Protein AF-A0A3C1CGB2-F1 (afdb_monomer_lite)

Radius of gyration: 11.0 Å; chains: 1; bounding box: 23×18×26 Å

Foldseek 3Di:
DDWDAQDWDDDVPDTQDGGDTDDDDPPDDDDRDGD

pLDDT: mean 93.28, std 6.91, range [63.81, 98.12]

Secondary structure (DSSP, 8-state):
-EEEEEEEEEETTEEEEEEEEEEE-TT--------

Structure (mmCIF, N/CA/C/O backbone):
data_AF-A0A3C1CGB2-F1
#
_entry.id   AF-A0A3C1CGB2-F1
#
loop_
_atom_site.group_PDB
_atom_site.id
_atom_site.type_symbol
_atom_site.label_atom_id
_atom_site.label_alt_id
_atom_site.label_comp_id
_atom_site.label_asym_id
_atom_site.label_entity_id
_atom_site.label_seq_id
_atom_site.pdbx_PDB_ins_code
_atom_site.Cartn_x
_atom_site.Cartn_y
_atom_site.Cartn_z
_atom_site.occupancy
_atom_site.B_iso_or_equiv
_atom_site.auth_seq_id
_atom_site.auth_comp_id
_atom_site.auth_asym_id
_atom_site.auth_atom_id
_atom_site.pdbx_PDB_model_num
ATOM 1 N N . MET A 1 1 ? 4.155 -1.061 -14.183 1.00 89.75 1 MET A N 1
ATOM 2 C CA . MET A 1 1 ? 4.477 -0.145 -13.081 1.00 89.75 1 MET A CA 1
ATOM 3 C C . MET A 1 1 ? 3.166 0.419 -12.589 1.00 89.75 1 MET A C 1
ATOM 5 O O . MET A 1 1 ? 2.461 1.023 -13.391 1.00 89.75 1 MET A O 1
ATOM 9 N N . ILE A 1 2 ? 2.802 0.135 -11.345 1.00 97.19 2 ILE A N 1
ATOM 10 C CA . ILE A 1 2 ? 1.624 0.716 -10.694 1.00 97.19 2 ILE A CA 1
ATOM 11 C C . ILE A 1 2 ? 2.140 1.597 -9.567 1.00 97.19 2 ILE A C 1
ATOM 13 O O . ILE A 1 2 ? 3.003 1.166 -8.813 1.00 97.19 2 ILE A O 1
ATOM 17 N N . THR A 1 3 ? 1.606 2.803 -9.441 1.00 97.25 3 THR A N 1
ATOM 18 C CA . THR A 1 3 ? 1.968 3.719 -8.361 1.00 97.2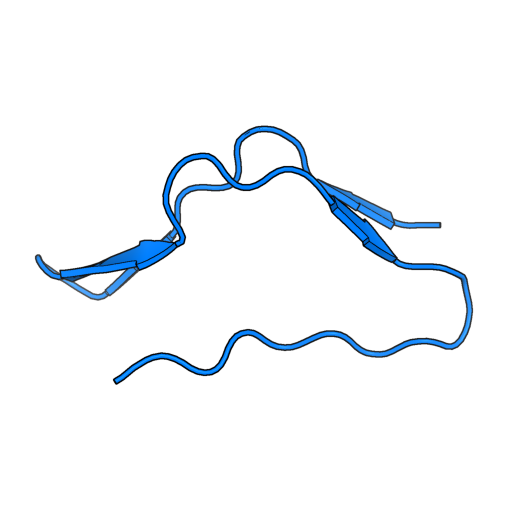5 3 THR A CA 1
ATOM 19 C C . THR A 1 3 ? 0.709 4.114 -7.614 1.00 97.25 3 THR A C 1
ATOM 21 O O . THR A 1 3 ? -0.302 4.455 -8.230 1.00 97.25 3 THR A O 1
ATOM 24 N N . ALA A 1 4 ? 0.770 4.063 -6.289 1.00 96.19 4 ALA A N 1
ATOM 25 C CA . ALA A 1 4 ? -0.276 4.557 -5.412 1.00 96.19 4 ALA A CA 1
ATOM 26 C C . ALA A 1 4 ? 0.299 5.676 -4.547 1.00 96.19 4 ALA A C 1
ATOM 28 O O . ALA A 1 4 ? 1.355 5.515 -3.936 1.00 96.19 4 ALA A O 1
ATOM 29 N N . HIS A 1 5 ? -0.410 6.798 -4.488 1.00 98.12 5 HIS A N 1
ATOM 30 C CA . HIS A 1 5 ? -0.048 7.951 -3.674 1.00 98.12 5 HIS A CA 1
ATOM 31 C C . HIS A 1 5 ? -1.134 8.194 -2.637 1.00 98.12 5 HIS A C 1
ATOM 33 O O . HIS A 1 5 ? -2.317 8.178 -2.981 1.00 98.12 5 HIS A O 1
ATOM 39 N N . SER A 1 6 ? -0.725 8.435 -1.392 1.00 97.88 6 SER A N 1
ATOM 40 C CA . SER A 1 6 ? -1.633 8.767 -0.287 1.00 97.88 6 SER A CA 1
ATOM 41 C C . SER A 1 6 ? -2.823 7.807 -0.157 1.00 97.88 6 SER A C 1
ATOM 43 O O . SER A 1 6 ? -3.960 8.217 0.072 1.00 97.88 6 SER A O 1
ATOM 45 N N . LEU A 1 7 ? -2.572 6.507 -0.325 1.00 95.75 7 LEU A N 1
ATOM 46 C CA . LEU A 1 7 ? -3.586 5.473 -0.206 1.00 95.75 7 LEU A CA 1
ATOM 47 C C . LEU A 1 7 ? -4.042 5.364 1.249 1.00 95.75 7 LEU A C 1
ATOM 49 O O . LEU A 1 7 ? -3.273 4.960 2.121 1.00 95.75 7 LEU A O 1
ATOM 53 N N . THR A 1 8 ? -5.323 5.627 1.474 1.00 95.88 8 THR A N 1
ATOM 54 C CA . THR A 1 8 ? -6.006 5.317 2.729 1.00 95.88 8 THR A CA 1
ATOM 55 C C . THR A 1 8 ? -7.082 4.269 2.463 1.00 95.88 8 THR A C 1
ATOM 57 O O . THR A 1 8 ? -7.885 4.395 1.534 1.00 95.88 8 THR A O 1
ATOM 60 N N . LYS A 1 9 ? -7.101 3.208 3.272 1.00 93.69 9 LYS A N 1
ATOM 61 C CA . LYS A 1 9 ? -8.067 2.111 3.173 1.00 93.69 9 LYS A CA 1
ATOM 62 C C . LYS A 1 9 ? -8.723 1.865 4.523 1.00 93.69 9 LYS A C 1
ATOM 64 O O . LYS A 1 9 ? -8.046 1.563 5.501 1.00 93.69 9 LYS A O 1
ATOM 69 N N . HIS A 1 10 ? -10.053 1.902 4.531 1.00 94.44 10 HIS A N 1
ATOM 70 C CA . HIS A 1 10 ? -10.874 1.571 5.692 1.00 94.44 10 HIS A CA 1
ATOM 71 C C . HIS A 1 10 ? -11.639 0.254 5.498 1.00 94.44 10 HIS A C 1
ATOM 73 O O . HIS A 1 10 ? -12.099 -0.059 4.390 1.00 94.44 10 HIS A O 1
ATOM 79 N N . TYR A 1 11 ? -11.806 -0.477 6.599 1.00 92.25 11 TYR A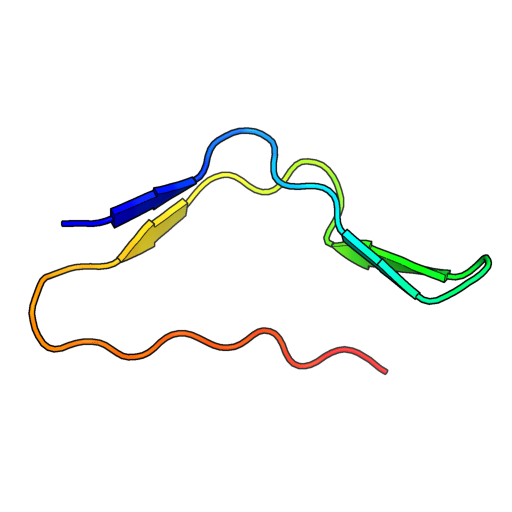 N 1
ATOM 80 C CA . TYR A 1 11 ? -12.749 -1.579 6.773 1.00 92.25 11 TYR A CA 1
ATOM 81 C C . TYR A 1 11 ? -13.705 -1.221 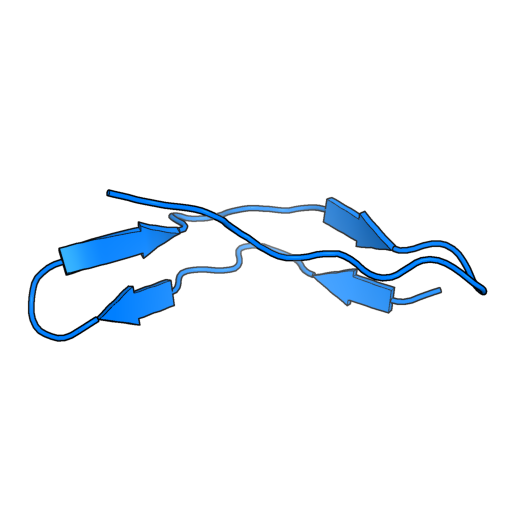7.913 1.00 92.25 11 TYR A C 1
ATOM 83 O O . TYR A 1 11 ? -13.366 -1.314 9.092 1.00 92.25 11 TYR A O 1
ATOM 91 N N . GLY A 1 12 ? -14.905 -0.757 7.560 1.00 93.06 12 GLY A N 1
ATOM 92 C CA . GLY A 1 12 ? -15.825 -0.178 8.538 1.00 93.06 12 GLY A CA 1
ATOM 93 C C . GLY A 1 12 ? -15.183 1.026 9.229 1.00 93.06 12 GLY A C 1
ATOM 94 O O . GLY A 1 12 ? -14.740 1.955 8.559 1.00 93.06 12 GLY A O 1
ATOM 95 N N . MET A 1 13 ? -15.111 0.988 10.561 1.00 94.44 13 MET A N 1
ATOM 96 C CA . MET A 1 13 ? -14.454 2.031 11.361 1.00 94.44 13 MET A CA 1
ATOM 97 C C . MET A 1 13 ? -12.931 1.861 11.460 1.00 94.44 13 MET A C 1
ATOM 99 O O . MET A 1 13 ? -12.249 2.781 11.900 1.00 94.44 13 MET A O 1
ATOM 103 N N . GLN A 1 14 ? -12.386 0.704 11.075 1.00 92.38 14 GLN A N 1
ATOM 104 C CA . GLN A 1 14 ? -10.953 0.445 11.165 1.00 92.38 14 GLN A CA 1
ATOM 105 C C . GLN A 1 14 ? -10.227 1.039 9.958 1.00 92.38 14 GLN A C 1
ATOM 107 O O . GLN A 1 14 ? -10.532 0.706 8.812 1.00 92.38 14 GLN A O 1
ATOM 112 N N . THR A 1 15 ? -9.208 1.857 10.204 1.00 94.62 15 THR A N 1
ATOM 113 C CA . THR A 1 15 ? -8.238 2.248 9.173 1.00 94.62 15 THR A CA 1
ATOM 114 C C . THR A 1 15 ? -7.186 1.151 9.046 1.00 94.62 15 THR A C 1
ATOM 116 O O . THR A 1 15 ? -6.418 0.917 9.975 1.00 94.62 15 THR A O 1
ATOM 119 N N . ALA A 1 16 ? -7.176 0.445 7.918 1.00 93.88 16 ALA A N 1
ATOM 120 C CA . ALA A 1 16 ? -6.204 -0.612 7.635 1.00 93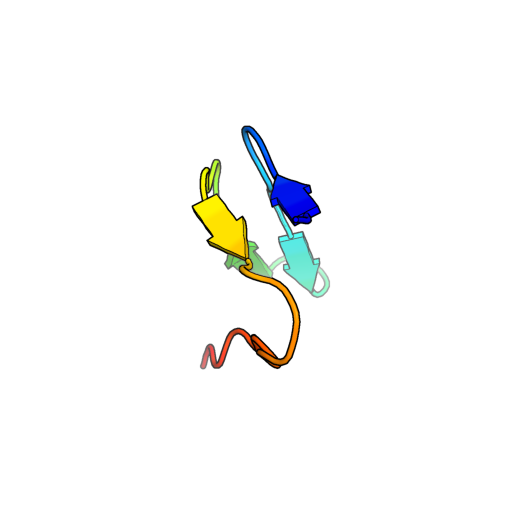.88 16 ALA A CA 1
ATOM 121 C C . 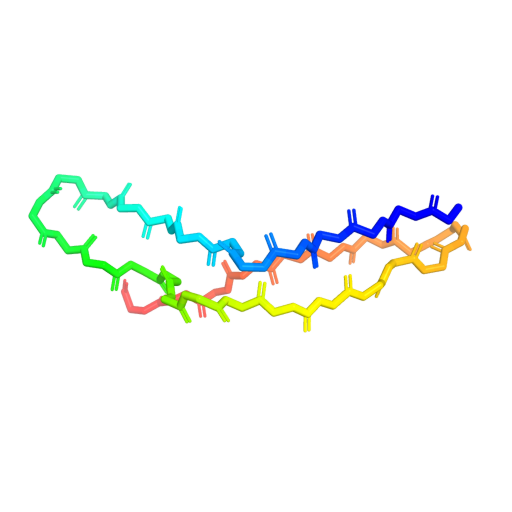ALA A 1 16 ? -4.939 -0.089 6.954 1.00 93.88 16 ALA A C 1
ATOM 123 O O . ALA A 1 16 ? -3.863 -0.645 7.143 1.00 93.88 16 ALA A O 1
ATOM 124 N N . VAL A 1 17 ? -5.064 0.977 6.167 1.00 94.62 17 VAL A N 1
ATOM 125 C CA . VAL A 1 17 ? -3.931 1.677 5.556 1.00 94.62 17 VAL A CA 1
ATOM 126 C C . VAL A 1 17 ? -4.187 3.167 5.701 1.00 94.62 17 VAL A C 1
ATOM 128 O O . VAL A 1 17 ? -5.308 3.603 5.438 1.00 94.62 17 VAL A O 1
ATOM 131 N N . ASP A 1 18 ? -3.176 3.932 6.103 1.00 95.69 18 ASP A N 1
ATOM 132 C CA . ASP A 1 18 ? -3.272 5.382 6.264 1.00 95.69 18 ASP A CA 1
ATOM 133 C C . ASP A 1 18 ? -2.162 6.093 5.482 1.00 95.69 18 ASP A C 1
ATOM 135 O O . ASP A 1 18 ? -0.978 5.861 5.727 1.00 95.69 18 ASP A O 1
ATOM 139 N N . ASN A 1 19 ? -2.565 6.932 4.523 1.00 97.12 19 ASN A N 1
ATOM 140 C CA . ASN A 1 19 ? -1.709 7.805 3.717 1.00 97.12 19 ASN A CA 1
ATOM 141 C C . ASN A 1 19 ? -0.451 7.127 3.124 1.00 97.12 19 ASN A C 1
ATOM 143 O O . ASN A 1 19 ? 0.638 7.707 3.083 1.00 97.12 19 ASN A O 1
ATOM 147 N N . LEU A 1 20 ? -0.585 5.891 2.642 1.00 94.81 20 LEU A N 1
ATOM 148 C CA . LEU A 1 20 ? 0.540 5.110 2.136 1.00 94.81 20 LEU A CA 1
ATOM 149 C C . LEU A 1 20 ? 0.889 5.479 0.688 1.00 94.81 20 LEU A C 1
ATOM 151 O O . LEU A 1 20 ? 0.022 5.521 -0.181 1.00 94.81 20 LEU A O 1
ATOM 155 N N . THR A 1 21 ? 2.179 5.664 0.404 1.00 96.88 21 THR A N 1
ATOM 156 C CA . THR A 1 21 ? 2.692 5.851 -0.962 1.00 96.88 21 THR A CA 1
ATOM 157 C C . 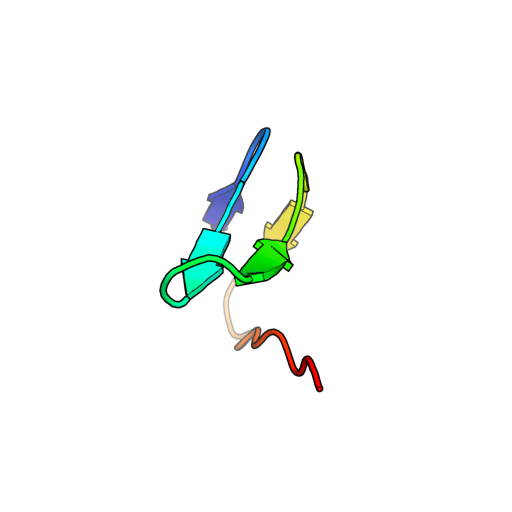THR A 1 21 ? 3.683 4.748 -1.306 1.00 96.88 21 THR A C 1
ATOM 159 O O . THR A 1 21 ? 4.617 4.514 -0.541 1.00 96.88 21 THR A O 1
ATOM 162 N N . PHE A 1 22 ? 3.472 4.064 -2.433 1.00 96.00 22 PHE A N 1
ATOM 163 C CA . PHE A 1 22 ? 4.327 2.963 -2.882 1.00 96.00 22 PHE A CA 1
ATOM 164 C C . PHE A 1 22 ? 4.212 2.709 -4.392 1.00 96.00 22 PHE A C 1
ATOM 166 O O . PHE A 1 22 ? 3.288 3.178 -5.063 1.00 96.00 22 PHE A O 1
ATOM 173 N N . GLU A 1 23 ? 5.154 1.923 -4.907 1.00 97.56 23 GLU A N 1
ATOM 174 C CA . GLU A 1 23 ? 5.227 1.485 -6.300 1.00 97.56 23 GLU A CA 1
ATOM 175 C C . GLU A 1 23 ? 5.220 -0.045 -6.379 1.00 97.56 23 GLU A C 1
ATOM 177 O O . GLU A 1 23 ? 5.756 -0.721 -5.503 1.00 97.56 23 GLU A O 1
ATOM 182 N N . VAL A 1 24 ? 4.622 -0.580 -7.443 1.00 97.38 24 VAL A N 1
ATOM 183 C CA . VAL A 1 24 ? 4.602 -2.008 -7.779 1.00 97.38 24 VAL A CA 1
ATOM 184 C C . VAL A 1 24 ? 5.229 -2.201 -9.167 1.00 97.38 24 VAL A C 1
ATOM 186 O O . VAL A 1 24 ? 4.642 -1.786 -10.185 1.00 97.38 24 VAL A O 1
ATOM 189 N N . PRO A 1 25 ? 6.419 -2.821 -9.240 1.00 97.50 25 PRO A N 1
ATOM 190 C CA . PRO A 1 25 ? 7.064 -3.194 -10.493 1.00 97.50 25 PRO A CA 1
ATOM 191 C C . PRO A 1 25 ? 6.229 -4.183 -11.332 1.00 97.50 25 PRO A C 1
ATOM 193 O O . PRO A 1 25 ? 5.382 -4.907 -10.807 1.00 97.50 25 PRO A O 1
ATOM 196 N N . PRO A 1 26 ? 6.433 -4.248 -12.663 1.00 97.88 26 PRO A N 1
ATOM 197 C CA . PRO A 1 26 ? 5.833 -5.297 -13.490 1.00 97.88 26 PRO A CA 1
ATOM 198 C C . PRO A 1 26 ? 6.208 -6.707 -13.007 1.00 97.88 26 PRO A C 1
ATOM 200 O O . PRO A 1 26 ? 7.374 -6.976 -12.742 1.00 97.88 26 PRO A O 1
ATOM 203 N N . GLY A 1 27 ? 5.231 -7.617 -12.968 1.00 98.00 27 GLY A N 1
ATOM 204 C CA . GLY A 1 27 ? 5.443 -9.012 -12.560 1.00 98.00 27 GLY A CA 1
ATOM 205 C C . GLY A 1 27 ? 5.338 -9.263 -11.053 1.00 98.00 27 GLY A C 1
ATOM 206 O O . GLY A 1 27 ? 5.387 -10.418 -10.641 1.00 98.00 27 GLY A O 1
ATOM 207 N N . GLU A 1 28 ? 5.140 -8.220 -10.245 1.00 96.88 28 GLU A N 1
ATOM 208 C CA . GLU A 1 28 ? 4.924 -8.347 -8.805 1.00 96.88 28 GLU A CA 1
ATOM 209 C C . GLU A 1 28 ? 3.442 -8.285 -8.427 1.00 96.88 28 GLU A C 1
ATOM 211 O O . GLU A 1 28 ? 2.632 -7.600 -9.057 1.00 96.88 28 GLU A O 1
ATOM 216 N N . VAL A 1 29 ? 3.099 -9.008 -7.361 1.00 94.75 29 VAL A N 1
ATOM 217 C CA . VAL A 1 29 ? 1.789 -8.947 -6.714 1.00 94.75 29 VAL A CA 1
ATOM 218 C C . VAL A 1 29 ? 1.999 -8.468 -5.286 1.00 94.75 29 VAL A C 1
ATOM 220 O O . VAL A 1 29 ? 2.738 -9.082 -4.519 1.00 94.75 29 VAL A O 1
ATOM 223 N N . THR A 1 30 ? 1.322 -7.382 -4.927 1.00 92.94 30 THR A N 1
ATOM 224 C CA . THR A 1 30 ? 1.404 -6.770 -3.598 1.00 92.94 30 THR A CA 1
ATOM 225 C C . THR A 1 30 ? 0.064 -6.898 -2.886 1.00 92.94 30 THR A C 1
ATOM 227 O O . THR A 1 30 ? -0.989 -6.659 -3.477 1.00 92.94 30 THR A O 1
ATOM 230 N N . GLY A 1 31 ? 0.103 -7.251 -1.603 1.00 91.12 31 GLY A N 1
ATOM 231 C CA . GLY A 1 31 ? -1.063 -7.285 -0.726 1.00 91.12 31 GLY A CA 1
ATOM 232 C C . GLY A 1 31 ? -0.728 -6.704 0.643 1.00 91.12 31 GLY A C 1
ATOM 233 O O . GLY A 1 31 ? 0.393 -6.847 1.124 1.00 91.12 31 GLY A O 1
ATOM 234 N N . PHE A 1 32 ? -1.708 -6.052 1.265 1.00 87.94 32 PHE A N 1
ATOM 235 C CA . PHE A 1 32 ? -1.599 -5.555 2.633 1.00 87.94 32 PHE A CA 1
ATOM 236 C C . PHE A 1 32 ? -2.229 -6.562 3.586 1.00 87.94 32 PHE A C 1
ATOM 238 O O . PHE A 1 32 ? -3.405 -6.895 3.443 1.00 87.94 32 PHE A O 1
ATOM 245 N N . LEU A 1 33 ? -1.450 -7.029 4.558 1.00 84.38 33 LEU A N 1
ATOM 246 C CA . LEU A 1 33 ? -1.946 -7.827 5.672 1.00 84.38 33 LEU A CA 1
ATOM 247 C C . LEU A 1 33 ? -2.000 -6.927 6.904 1.00 84.38 33 LEU A C 1
ATOM 249 O O . LEU A 1 33 ? -0.975 -6.413 7.345 1.00 84.38 33 LEU A O 1
ATOM 253 N N . GLY A 1 34 ? -3.211 -6.707 7.404 1.00 72.81 34 GLY A N 1
ATOM 254 C CA . GLY A 1 34 ? -3.469 -6.025 8.669 1.00 72.81 34 GLY A CA 1
ATOM 255 C C . GLY A 1 34 ? -3.995 -7.006 9.722 1.00 72.81 34 GLY A C 1
ATOM 256 O O . GLY A 1 34 ? -4.230 -8.170 9.387 1.00 72.81 34 GLY A O 1
ATOM 257 N N . PRO A 1 35 ? -4.164 -6.556 10.976 1.00 63.81 35 PRO A N 1
ATOM 258 C CA . PRO A 1 35 ? -4.952 -7.283 11.969 1.00 63.81 35 PRO A CA 1
ATOM 259 C C . PRO A 1 35 ? -6.421 -7.437 11.548 1.00 63.81 35 PRO A C 1
ATOM 261 O O . PRO A 1 35 ? -6.922 -6.580 10.780 1.00 63.81 35 PRO A O 1
#

Sequence (35 aa):
MITAHSLTKHYGMQTAVDNLTFEVPPGEVTGFLGP